Protein AF-A0A917TU27-F1 (afdb_monomer)

Radius of gyration: 15.76 Å; Cα contacts (8 Å, |Δi|>4): 156; chains: 1; bounding box: 41×37×35 Å

pLDDT: mean 84.48, std 9.59, range [42.66, 93.94]

Organism: NCBI:txid470815

Foldseek 3Di:
DQDAFKKKWKFAADDPPDDDDPRRQDTAEIEGCDPSNVVVDDPHHYDHPPPDDVVVRPQTWMWIFDDPQARETDIDGDPDDDPPDPDPDDDDPDDDDDDDDPPQNYPVSD

Mean predicted aligned error: 6.36 Å

Secondary structure (DSSP, 8-state):
------EEEEEPP--TTSPP-TTTTSEEEEEESSGGGGGS--SSPEEE-TT--GGGG-S-EEEEEE-TTTTEEEEEE-----TT-S-SS-------SPPPPTTS-SGGG-

Solvent-accessible surface area (backbone atoms only — not comparable to full-atom values): 7146 Å² total; per-residue (Å²): 133,83,82,67,59,53,35,39,38,31,22,40,65,50,64,74,88,53,84,89,45,80,76,52,65,38,68,61,36,30,32,28,78,45,80,72,53,72,75,73,69,67,101,45,53,76,43,68,41,80,94,63,60,70,72,84,46,53,46,29,49,35,41,39,39,46,60,76,87,32,64,42,71,45,82,46,72,58,86,79,86,77,81,86,65,89,61,98,62,91,77,89,89,76,87,81,88,76,83,80,74,81,94,49,59,25,78,91,51,109

InterPro domains:
  IPR012912 Plasmid pRiA4b, Orf3-like domain [PF07929] (35-110)
  IPR012912 Plasmid pRiA4b, Orf3-like domain [PTHR41878] (60-110)
  IPR024047 MM3350-like superfamily [G3DSA:3.10.290.30] (11-110)
  IPR024047 MM3350-like superfamily [SSF159941] (38-110)

Sequence (110 aa):
MECQAPSVILTKPFDPKEKRTSENLKPIVQLVCHEEAFSYGSDIPLEMETGKVISDYLPSEITYTYDFGDDWRHHIVVEDFIDDYYYNHPTCIAGEGNVPPEDVGGEPGY

Structure (mmCIF, N/CA/C/O backbone):
data_AF-A0A917TU27-F1
#
_entry.id   AF-A0A917TU27-F1
#
loop_
_atom_site.group_PDB
_atom_site.id
_atom_site.type_symbol
_atom_site.label_atom_id
_atom_site.label_alt_id
_atom_site.label_comp_id
_atom_site.label_asym_id
_atom_site.label_entity_id
_atom_site.label_seq_id
_atom_site.pdbx_PDB_ins_code
_atom_site.Cartn_x
_atom_site.Cartn_y
_atom_site.Cartn_z
_atom_site.occupancy
_atom_site.B_iso_or_equiv
_atom_site.auth_seq_id
_atom_site.auth_comp_id
_atom_site.auth_asym_id
_atom_site.auth_atom_id
_atom_site.pdbx_PDB_model_num
ATOM 1 N N . MET A 1 1 ? 22.539 6.724 -8.643 1.00 42.66 1 MET A N 1
ATOM 2 C CA . MET A 1 1 ? 21.234 6.065 -8.811 1.00 42.66 1 MET A CA 1
ATOM 3 C C . MET A 1 1 ? 20.619 6.125 -7.435 1.00 42.66 1 MET A C 1
ATOM 5 O O . MET A 1 1 ? 21.156 5.518 -6.519 1.00 42.66 1 MET A O 1
ATOM 9 N N . GLU A 1 2 ? 19.715 7.077 -7.245 1.00 46.19 2 GLU A N 1
ATOM 10 C CA . GLU A 1 2 ? 19.151 7.406 -5.938 1.00 46.19 2 GLU A CA 1
ATOM 11 C C . GLU A 1 2 ? 18.114 6.327 -5.611 1.00 46.19 2 GLU A C 1
ATOM 13 O O . GLU A 1 2 ? 17.072 6.267 -6.252 1.00 46.19 2 GLU A O 1
ATOM 18 N N . CYS A 1 3 ? 18.451 5.401 -4.708 1.00 43.12 3 CYS A N 1
ATOM 19 C CA . CYS A 1 3 ? 17.557 4.312 -4.320 1.00 43.12 3 CYS A CA 1
ATOM 20 C C . CYS A 1 3 ? 16.404 4.858 -3.476 1.00 43.12 3 CYS A C 1
ATOM 22 O O . CYS A 1 3 ? 16.512 4.946 -2.256 1.00 43.12 3 CYS A O 1
ATOM 24 N N . GLN A 1 4 ? 15.280 5.182 -4.108 1.00 58.41 4 GLN A N 1
ATOM 25 C CA . GLN A 1 4 ? 14.012 5.168 -3.385 1.00 58.41 4 GLN A CA 1
ATOM 26 C C . GLN A 1 4 ? 13.722 3.738 -2.908 1.00 58.41 4 GLN A C 1
ATOM 28 O O . GLN A 1 4 ? 14.173 2.767 -3.509 1.00 58.41 4 GLN A O 1
ATOM 33 N N . ALA A 1 5 ? 13.050 3.616 -1.768 1.00 66.25 5 ALA A N 1
ATOM 34 C CA . ALA A 1 5 ? 12.716 2.341 -1.140 1.00 66.25 5 ALA A CA 1
ATOM 35 C C . ALA A 1 5 ? 11.226 2.017 -1.363 1.00 66.25 5 ALA A C 1
ATOM 37 O O . ALA A 1 5 ? 10.452 2.950 -1.613 1.00 66.25 5 ALA A O 1
ATOM 38 N N . PRO A 1 6 ? 10.798 0.740 -1.250 1.00 79.00 6 PRO A N 1
ATOM 39 C CA . PRO A 1 6 ? 9.390 0.367 -1.371 1.00 79.00 6 PRO A CA 1
ATOM 40 C C . PRO A 1 6 ? 8.484 1.231 -0.526 1.00 79.00 6 PRO A C 1
ATOM 42 O O . PRO A 1 6 ? 8.816 1.589 0.608 1.00 79.00 6 PRO A O 1
ATOM 45 N N . SER A 1 7 ? 7.344 1.584 -1.117 1.00 84.94 7 SER A N 1
ATOM 46 C CA . SER A 1 7 ? 6.370 2.413 -0.435 1.00 84.94 7 SER A CA 1
ATOM 47 C C . SER A 1 7 ? 4.940 1.992 -0.714 1.00 84.94 7 SER A C 1
ATOM 49 O O . SER A 1 7 ? 4.603 1.462 -1.776 1.00 84.94 7 SER A O 1
ATOM 51 N N . VAL A 1 8 ? 4.107 2.233 0.289 1.00 87.94 8 VAL A N 1
ATOM 52 C CA . VAL A 1 8 ? 2.675 1.969 0.269 1.00 87.94 8 VAL A CA 1
ATOM 53 C C . VAL A 1 8 ? 1.971 3.300 0.469 1.00 87.94 8 VAL A C 1
ATOM 55 O O . VAL A 1 8 ? 2.094 3.921 1.522 1.00 87.94 8 VAL A O 1
ATOM 58 N N . ILE A 1 9 ? 1.230 3.751 -0.533 1.00 87.75 9 ILE A N 1
ATOM 59 C CA . ILE A 1 9 ? 0.419 4.963 -0.455 1.00 87.75 9 ILE A CA 1
ATOM 60 C C . ILE A 1 9 ? -1.014 4.561 -0.133 1.00 87.75 9 ILE A C 1
ATOM 62 O O . ILE A 1 9 ? -1.617 3.763 -0.848 1.00 87.75 9 ILE A O 1
ATOM 66 N N . LEU A 1 10 ? -1.554 5.131 0.941 1.00 89.06 10 LEU A N 1
ATOM 67 C CA . LEU A 1 10 ? -2.878 4.812 1.468 1.00 89.06 10 LEU A CA 1
ATOM 68 C C . LEU A 1 10 ? -3.806 6.017 1.322 1.00 89.06 10 LEU A C 1
ATOM 70 O O . LEU A 1 10 ? -3.408 7.154 1.603 1.00 89.06 10 LEU A O 1
ATOM 74 N N . THR A 1 11 ? -5.048 5.780 0.904 1.00 88.06 11 THR A N 1
ATOM 75 C CA . THR A 1 11 ? -6.101 6.806 0.856 1.00 88.06 11 THR A CA 1
ATOM 76 C C . THR A 1 11 ? -6.910 6.849 2.150 1.00 88.06 11 THR A C 1
ATOM 78 O O . THR A 1 11 ? -6.741 6.022 3.048 1.00 88.06 11 THR A O 1
ATOM 81 N N . LYS A 1 12 ? -7.809 7.836 2.269 1.00 84.56 12 LYS A N 1
ATOM 82 C CA . LYS A 1 12 ? -8.775 7.858 3.375 1.00 84.56 12 LYS A CA 1
ATOM 83 C C . LYS A 1 12 ? -9.597 6.572 3.389 1.00 84.56 12 LYS A C 1
ATOM 85 O O . LYS A 1 12 ? -9.962 6.099 2.307 1.00 84.56 12 LYS A O 1
ATOM 90 N N . PRO A 1 13 ? -9.970 6.084 4.585 1.00 82.62 13 PRO A N 1
ATOM 91 C CA . PRO A 1 13 ? -10.936 5.019 4.654 1.00 82.62 13 PRO A CA 1
ATOM 92 C C . PRO A 1 13 ? -12.257 5.410 3.979 1.00 82.62 13 PRO A C 1
ATOM 94 O O . PRO A 1 13 ? -12.744 6.527 4.185 1.00 82.62 13 PRO A O 1
ATOM 97 N N . PHE A 1 14 ? -12.824 4.520 3.170 1.00 80.69 14 PHE A N 1
ATOM 98 C CA . PHE A 1 14 ? -14.083 4.732 2.455 1.00 80.69 14 PHE A CA 1
ATOM 99 C C . PHE A 1 14 ? -14.860 3.420 2.325 1.00 80.69 14 PHE A C 1
ATOM 101 O O . PHE A 1 14 ? -14.260 2.355 2.228 1.00 80.69 14 PHE A O 1
ATOM 108 N N . ASP A 1 15 ? -16.192 3.482 2.304 1.00 80.75 15 ASP A N 1
ATOM 109 C CA . ASP A 1 15 ? -17.004 2.291 2.036 1.00 80.75 15 ASP A CA 1
ATOM 110 C C . ASP A 1 15 ? -16.801 1.859 0.567 1.00 80.75 15 ASP A C 1
ATOM 112 O O . ASP A 1 15 ? -17.110 2.649 -0.330 1.00 80.75 15 ASP A O 1
ATOM 116 N N . PRO A 1 16 ? -16.336 0.624 0.280 1.00 72.31 16 PRO A N 1
ATOM 117 C CA . PRO A 1 16 ? -16.172 0.128 -1.090 1.00 72.31 16 PRO A CA 1
ATOM 118 C C . PRO A 1 16 ? -17.446 0.206 -1.949 1.00 72.31 16 PRO A C 1
ATOM 120 O O . PRO A 1 16 ? -17.371 0.202 -3.178 1.00 72.31 16 PRO A O 1
ATOM 123 N N . LYS A 1 17 ? -18.625 0.285 -1.318 1.00 75.56 17 LYS A N 1
ATOM 124 C CA . LYS A 1 17 ? -19.933 0.422 -1.978 1.00 75.56 17 LYS A CA 1
ATOM 125 C C . LYS A 1 17 ? -20.288 1.874 -2.310 1.00 75.56 17 LYS A C 1
ATOM 127 O O . LYS A 1 17 ? -21.207 2.107 -3.101 1.00 75.56 17 LYS A O 1
ATOM 132 N N . GLU A 1 18 ? -19.601 2.853 -1.726 1.00 80.50 18 GLU A N 1
ATOM 133 C CA . GLU A 1 18 ? -19.772 4.267 -2.053 1.00 80.50 18 GLU A CA 1
ATOM 134 C C . GLU A 1 18 ? -19.082 4.638 -3.371 1.00 80.50 18 GLU A C 1
ATOM 136 O O . GLU A 1 18 ? -18.168 3.977 -3.864 1.00 80.50 18 GLU A O 1
ATOM 141 N N . LYS A 1 19 ? -19.528 5.742 -3.984 1.00 78.75 19 LYS A N 1
ATOM 142 C CA . LYS A 1 19 ? -18.899 6.230 -5.213 1.00 78.75 19 LYS A CA 1
ATOM 143 C C . LYS A 1 19 ? -17.504 6.776 -4.912 1.00 78.75 19 LYS A C 1
ATOM 145 O O . LYS A 1 19 ? -17.328 7.636 -4.052 1.00 78.75 19 LYS A O 1
ATOM 150 N N . ARG A 1 20 ? -16.530 6.348 -5.713 1.00 82.50 20 ARG A N 1
ATOM 151 C CA . ARG A 1 20 ? -15.200 6.963 -5.783 1.00 82.50 20 ARG A CA 1
ATOM 152 C C . ARG A 1 20 ? -15.322 8.442 -6.158 1.00 82.50 20 ARG A C 1
ATOM 154 O O . ARG A 1 20 ? -16.049 8.804 -7.084 1.00 82.50 20 ARG A O 1
ATOM 161 N N . THR A 1 21 ? -14.609 9.289 -5.432 1.00 84.06 21 THR A N 1
ATOM 162 C CA . THR A 1 21 ? -14.546 10.740 -5.619 1.00 84.06 21 THR A CA 1
ATOM 163 C C . THR A 1 21 ? -13.093 11.200 -5.540 1.00 84.06 21 THR A C 1
ATOM 165 O O . THR A 1 21 ? -12.229 10.510 -5.010 1.00 84.06 21 THR A O 1
ATOM 168 N N . SER A 1 22 ? -12.794 12.403 -6.022 1.00 81.06 22 SER A N 1
ATOM 169 C CA . SER A 1 22 ? -11.450 12.974 -5.862 1.00 81.06 22 SER A CA 1
ATOM 170 C C . SER A 1 22 ? -11.058 13.192 -4.394 1.00 81.06 22 SER A C 1
ATOM 172 O O . SER A 1 22 ? -9.877 13.292 -4.080 1.00 81.06 22 SER A O 1
ATOM 174 N N . GLU A 1 23 ? -12.035 13.300 -3.490 1.00 83.12 23 GLU A N 1
ATOM 175 C CA . GLU A 1 23 ? -11.792 13.561 -2.070 1.00 83.12 23 GLU A CA 1
ATOM 176 C C . GLU A 1 23 ? -11.474 12.294 -1.273 1.00 83.12 23 GLU A C 1
ATOM 178 O O . GLU A 1 23 ? -10.600 12.342 -0.404 1.00 83.12 23 GLU A O 1
ATOM 183 N N . ASN A 1 24 ? -12.152 11.173 -1.556 1.00 81.12 24 ASN A N 1
ATOM 184 C CA . ASN A 1 24 ? -11.885 9.896 -0.881 1.00 81.12 24 ASN A CA 1
ATOM 185 C C . ASN A 1 24 ? -10.649 9.173 -1.440 1.00 81.12 24 ASN A C 1
ATOM 187 O O . ASN A 1 24 ? -9.984 8.465 -0.691 1.00 81.12 24 ASN A O 1
ATOM 191 N N . LEU A 1 25 ? -10.268 9.451 -2.692 1.00 82.81 25 LEU A N 1
ATOM 192 C CA . LEU A 1 25 ? -9.038 8.944 -3.308 1.00 82.81 25 LEU A CA 1
ATOM 193 C C . LEU A 1 25 ? -7.786 9.765 -2.975 1.00 82.81 25 LEU A C 1
ATOM 195 O O . LEU A 1 25 ? -6.691 9.427 -3.421 1.00 82.81 25 LEU A O 1
ATOM 199 N N . LYS A 1 26 ? -7.908 10.858 -2.211 1.00 88.12 26 LYS A N 1
ATOM 200 C CA . LYS A 1 26 ? -6.738 11.656 -1.843 1.00 88.12 26 LYS A CA 1
ATOM 201 C C . LYS A 1 26 ? -5.826 10.841 -0.907 1.00 88.12 26 LYS A C 1
ATOM 203 O O . LYS A 1 26 ? -6.305 10.413 0.150 1.00 88.12 26 LYS A O 1
ATOM 208 N N . PRO A 1 27 ? -4.530 10.683 -1.234 1.00 91.50 27 PRO A N 1
ATOM 209 C CA . PRO A 1 27 ? -3.572 10.040 -0.345 1.00 91.50 27 PRO A CA 1
ATOM 210 C C . PRO A 1 27 ? -3.486 10.735 1.014 1.00 91.50 27 PRO A C 1
ATOM 212 O O . PRO A 1 27 ? -3.503 11.969 1.089 1.00 91.50 27 PRO A O 1
ATOM 215 N N . ILE A 1 28 ? -3.385 9.944 2.080 1.00 93.50 28 ILE A N 1
ATOM 216 C CA . ILE A 1 28 ? -3.257 10.436 3.459 1.00 93.50 28 ILE A CA 1
ATOM 217 C C . ILE A 1 28 ? -1.908 10.120 4.087 1.00 93.50 28 ILE A C 1
ATOM 219 O O . ILE A 1 28 ? -1.460 10.885 4.937 1.00 93.50 28 ILE A O 1
ATOM 223 N N . VAL A 1 29 ? -1.271 9.024 3.680 1.00 93.81 29 VAL A N 1
ATOM 224 C CA . VAL A 1 29 ? 0.034 8.616 4.192 1.00 93.81 29 VAL A CA 1
ATOM 225 C C . VAL A 1 29 ? 0.767 7.778 3.152 1.00 93.81 29 VAL A C 1
ATOM 227 O O . VAL A 1 29 ? 0.148 7.039 2.382 1.00 93.81 29 VAL A O 1
ATOM 230 N N . GLN A 1 30 ? 2.086 7.906 3.146 1.00 93.88 30 GLN A N 1
ATOM 231 C CA . GLN A 1 30 ? 3.011 7.051 2.426 1.00 93.88 30 GLN A CA 1
ATOM 232 C C . GLN A 1 30 ? 3.855 6.298 3.456 1.00 93.88 30 GLN A C 1
ATOM 234 O O . GLN A 1 30 ? 4.684 6.889 4.149 1.00 93.88 30 GLN A O 1
ATOM 239 N N . LEU A 1 31 ? 3.617 4.996 3.585 1.00 93.44 31 LEU A N 1
ATOM 240 C CA . LEU A 1 31 ? 4.444 4.130 4.412 1.00 93.44 31 LEU A CA 1
ATOM 241 C C . LEU A 1 31 ? 5.726 3.789 3.658 1.00 93.44 31 LEU A C 1
ATOM 243 O O . LEU A 1 31 ? 5.669 3.449 2.476 1.00 93.44 31 LEU A O 1
ATOM 247 N N . VAL A 1 32 ? 6.863 3.888 4.340 1.00 92.38 32 VAL A N 1
ATOM 248 C CA . VAL A 1 32 ? 8.195 3.639 3.776 1.00 92.38 32 VAL A CA 1
ATOM 249 C C . VAL A 1 32 ? 8.984 2.658 4.632 1.00 92.38 32 VAL A C 1
ATOM 251 O O . VAL A 1 32 ? 8.878 2.655 5.860 1.00 92.38 32 VAL A O 1
ATOM 254 N N . CYS A 1 33 ? 9.810 1.838 3.988 1.00 90.56 33 CYS A N 1
ATOM 255 C CA . CYS A 1 33 ? 10.606 0.819 4.674 1.00 90.56 33 CYS A CA 1
ATOM 256 C C . CYS A 1 33 ? 12.021 1.276 5.070 1.00 90.56 33 CYS A C 1
ATOM 258 O O . CYS A 1 33 ? 12.721 0.557 5.783 1.00 90.56 33 CYS A O 1
ATOM 260 N N . HIS A 1 34 ? 12.453 2.470 4.645 1.00 90.25 34 HIS A N 1
ATOM 261 C CA . HIS A 1 34 ? 13.803 2.974 4.904 1.00 90.25 34 HIS A CA 1
ATOM 262 C C . HIS A 1 34 ? 13.817 4.470 5.234 1.00 90.25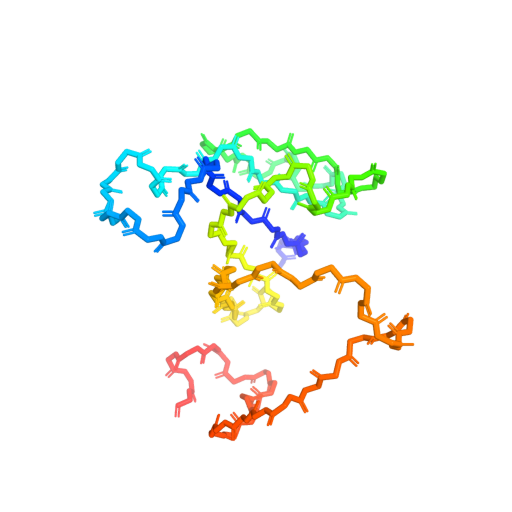 34 HIS A C 1
ATOM 264 O O . HIS A 1 34 ? 13.114 5.258 4.606 1.00 90.25 34 HIS A O 1
ATOM 270 N N . GLU A 1 35 ? 14.666 4.880 6.179 1.00 89.25 35 GLU A N 1
ATOM 271 C CA . GLU A 1 35 ? 14.753 6.278 6.630 1.00 89.25 35 GLU A CA 1
ATOM 272 C C . GLU A 1 35 ? 15.279 7.232 5.546 1.00 89.25 35 GLU A C 1
ATOM 274 O O . GLU A 1 35 ? 14.939 8.414 5.526 1.00 89.25 35 GLU A O 1
ATOM 279 N N . GLU A 1 36 ? 16.065 6.733 4.589 1.00 87.81 36 GLU A N 1
ATOM 280 C CA . GLU A 1 36 ? 16.505 7.545 3.444 1.00 87.81 36 GLU A CA 1
ATOM 281 C C . GLU A 1 36 ? 15.318 8.081 2.633 1.00 87.81 36 GLU A C 1
ATOM 283 O O . GLU A 1 36 ? 15.427 9.149 2.028 1.00 87.81 36 GLU A O 1
ATOM 288 N N . ALA A 1 37 ? 14.159 7.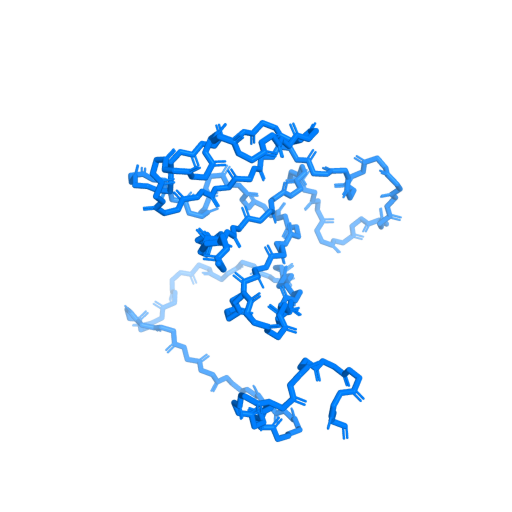412 2.692 1.00 86.00 37 ALA A N 1
ATOM 289 C CA . ALA A 1 37 ? 12.958 7.847 1.996 1.00 86.00 37 ALA A CA 1
ATOM 290 C C . ALA A 1 37 ? 12.489 9.253 2.420 1.00 86.00 37 ALA A C 1
ATOM 292 O O . ALA A 1 37 ? 11.960 10.001 1.598 1.00 86.00 37 ALA A O 1
ATOM 293 N N . PHE A 1 38 ? 12.749 9.662 3.669 1.00 88.19 38 PHE A N 1
ATOM 294 C CA . PHE A 1 38 ? 12.401 10.998 4.167 1.00 88.19 38 PHE A CA 1
ATOM 295 C C . PHE A 1 38 ? 13.193 12.125 3.490 1.00 88.19 38 PHE A C 1
ATOM 297 O O . PHE A 1 38 ? 12.784 13.283 3.562 1.00 88.19 38 PHE A O 1
ATOM 304 N N . SER A 1 39 ? 14.313 11.811 2.830 1.00 87.69 39 SER A N 1
ATOM 305 C CA . SER A 1 39 ? 15.158 12.813 2.173 1.00 87.69 39 SER A CA 1
ATOM 306 C C . SER A 1 39 ? 14.644 13.258 0.801 1.00 87.69 39 SER A C 1
ATOM 308 O O . SER A 1 39 ? 14.972 14.360 0.366 1.00 87.69 39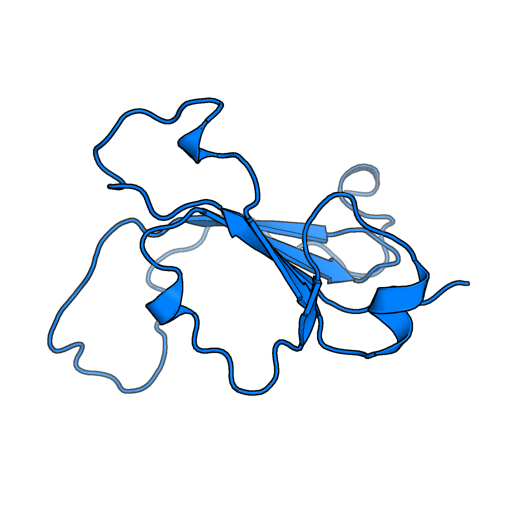 SER A O 1
ATOM 310 N N . TYR A 1 40 ? 13.808 12.447 0.141 1.00 80.75 40 TYR A N 1
ATOM 311 C CA . TYR A 1 40 ? 13.346 12.714 -1.228 1.00 80.75 40 TYR A CA 1
ATOM 312 C C . TYR A 1 40 ? 12.237 13.763 -1.313 1.00 80.75 40 TYR A C 1
ATOM 314 O O . TYR A 1 40 ? 11.999 14.315 -2.384 1.00 80.75 40 TYR A O 1
ATOM 322 N N . GLY A 1 41 ? 11.588 14.066 -0.186 1.00 76.31 41 GLY A N 1
ATOM 323 C CA . GLY A 1 41 ? 10.422 14.940 -0.148 1.00 76.31 41 GLY A CA 1
ATOM 324 C C . GLY A 1 41 ? 9.185 14.276 -0.764 1.00 76.31 41 GLY A C 1
ATOM 325 O O . GLY A 1 41 ? 9.242 13.619 -1.798 1.00 76.31 41 GLY A O 1
ATOM 326 N N . SER A 1 42 ? 8.042 14.443 -0.109 1.00 83.62 42 SER A N 1
ATOM 327 C CA . SER A 1 42 ? 6.740 14.020 -0.625 1.00 83.62 42 SER A CA 1
ATOM 328 C C . SER A 1 42 ? 5.702 15.043 -0.195 1.00 83.62 42 SER A C 1
ATOM 330 O O . SER A 1 42 ? 5.779 15.593 0.907 1.00 83.62 42 SER A O 1
ATOM 332 N N . ASP A 1 43 ? 4.715 15.280 -1.054 1.00 89.75 43 ASP A N 1
ATOM 333 C CA . ASP A 1 43 ? 3.526 16.063 -0.704 1.00 89.75 43 ASP A CA 1
ATOM 334 C C . ASP A 1 43 ? 2.574 15.275 0.217 1.00 89.75 43 ASP A C 1
ATOM 336 O O . ASP A 1 43 ? 1.602 15.820 0.749 1.00 89.75 43 ASP A O 1
ATOM 340 N N . ILE A 1 44 ? 2.848 13.981 0.401 1.00 91.50 44 ILE A N 1
ATOM 341 C CA . ILE A 1 44 ? 2.109 13.060 1.257 1.00 91.50 44 ILE A CA 1
ATOM 342 C C . ILE A 1 44 ? 2.909 12.872 2.553 1.00 91.50 44 ILE A C 1
ATOM 344 O O . ILE A 1 44 ? 4.123 12.680 2.488 1.00 91.50 44 ILE A O 1
ATOM 348 N N . PRO A 1 45 ? 2.271 12.892 3.737 1.00 93.69 45 PRO A N 1
ATOM 349 C CA . PRO A 1 45 ? 2.947 12.553 4.984 1.00 93.69 45 PRO A CA 1
ATOM 350 C C . PRO A 1 45 ? 3.641 11.187 4.898 1.00 93.69 45 PRO A C 1
ATOM 352 O O . PRO A 1 45 ? 2.997 10.196 4.554 1.00 93.69 45 PRO A O 1
ATOM 355 N N . LEU A 1 46 ? 4.936 11.136 5.218 1.00 93.12 46 LEU A N 1
ATOM 356 C CA . LEU A 1 46 ? 5.689 9.884 5.276 1.00 93.12 46 LEU A CA 1
ATOM 357 C C . LEU A 1 46 ? 5.684 9.312 6.692 1.00 93.12 46 LEU A C 1
ATOM 359 O O . LEU A 1 46 ? 5.889 10.042 7.664 1.00 93.12 46 LEU A O 1
ATOM 363 N N . GLU A 1 47 ? 5.548 7.995 6.797 1.00 93.94 47 GLU A N 1
ATOM 364 C CA . GLU A 1 47 ? 5.702 7.261 8.051 1.00 93.94 47 GLU A CA 1
ATOM 365 C C . GLU A 1 47 ? 6.477 5.961 7.827 1.00 93.94 47 GLU A C 1
ATOM 367 O O . GLU A 1 47 ? 6.383 5.346 6.768 1.00 93.94 47 GLU A O 1
ATOM 372 N N . MET A 1 48 ? 7.228 5.508 8.833 1.00 93.81 48 MET A N 1
ATOM 373 C CA . MET A 1 48 ? 7.851 4.185 8.769 1.00 93.81 48 MET A CA 1
ATOM 374 C C . MET A 1 48 ? 6.773 3.098 8.755 1.00 93.81 48 MET A C 1
ATOM 376 O O . MET A 1 48 ? 5.846 3.137 9.566 1.00 93.81 48 MET A O 1
ATOM 380 N N . GLU A 1 49 ? 6.924 2.103 7.880 1.00 92.19 49 GLU A N 1
ATOM 381 C CA . GLU A 1 49 ? 6.021 0.946 7.820 1.00 92.19 49 GLU A CA 1
ATOM 382 C C . GLU A 1 49 ? 6.134 0.055 9.066 1.00 92.19 49 GLU A C 1
ATOM 384 O O . GLU A 1 49 ? 5.190 -0.643 9.441 1.00 92.19 49 GLU A O 1
ATOM 389 N N . THR A 1 50 ? 7.290 0.086 9.737 1.00 92.56 50 THR A N 1
ATOM 390 C CA . THR A 1 50 ? 7.573 -0.753 10.900 1.00 92.56 50 THR A CA 1
ATOM 391 C C . THR A 1 50 ? 6.548 -0.520 12.006 1.00 92.56 50 THR A C 1
ATOM 393 O O . THR A 1 50 ? 6.425 0.577 12.550 1.00 92.56 50 THR A O 1
ATOM 396 N N . GLY A 1 51 ? 5.843 -1.588 12.385 1.00 91.06 51 GLY A N 1
ATOM 397 C CA . GLY A 1 51 ? 4.836 -1.555 13.447 1.00 91.06 51 GLY A CA 1
ATOM 398 C C . GLY A 1 51 ? 3.468 -1.026 13.011 1.00 91.06 51 GLY A C 1
ATOM 399 O O . GLY A 1 51 ? 2.588 -0.898 13.859 1.00 91.06 51 GLY A O 1
ATOM 400 N N . LYS A 1 52 ? 3.269 -0.739 11.721 1.00 92.00 52 LYS A N 1
ATOM 401 C CA . LYS A 1 52 ? 1.956 -0.415 11.159 1.00 92.00 52 LYS A CA 1
ATOM 402 C C . LYS A 1 52 ? 1.212 -1.685 10.779 1.00 92.00 52 LYS A C 1
ATOM 404 O O . LYS A 1 52 ? 1.802 -2.632 10.262 1.00 92.00 52 LYS A O 1
ATOM 409 N N . VAL A 1 53 ? -0.095 -1.691 11.015 1.00 90.44 53 VAL A N 1
ATOM 410 C CA . VAL A 1 53 ? -0.979 -2.771 10.582 1.00 90.44 53 VAL A CA 1
ATOM 411 C C . VAL A 1 53 ? -1.895 -2.218 9.501 1.00 90.44 53 VAL A C 1
ATOM 413 O O . VAL A 1 53 ? -2.542 -1.194 9.695 1.00 90.44 53 VAL A O 1
ATOM 416 N N . ILE A 1 54 ? -1.962 -2.893 8.349 1.00 87.31 54 ILE A N 1
ATOM 417 C CA . ILE A 1 54 ? -2.776 -2.438 7.209 1.00 87.31 54 ILE A CA 1
ATOM 418 C C . ILE A 1 54 ? -4.247 -2.268 7.611 1.00 87.31 54 ILE A C 1
ATOM 420 O O . ILE A 1 54 ? -4.887 -1.327 7.153 1.00 87.31 54 ILE A O 1
ATOM 424 N N . SER A 1 55 ? -4.763 -3.110 8.517 1.00 88.00 55 SER A N 1
ATOM 425 C CA . SER A 1 55 ? -6.142 -3.035 9.021 1.00 88.00 55 SER A CA 1
ATOM 426 C C . SER A 1 55 ? -6.524 -1.671 9.592 1.00 88.00 55 SER A C 1
ATOM 428 O O . SER A 1 55 ? -7.690 -1.304 9.509 1.00 88.00 55 SER A O 1
ATOM 430 N N . ASP A 1 56 ? -5.566 -0.908 10.123 1.00 89.25 56 ASP A N 1
ATOM 431 C CA . ASP A 1 56 ? -5.815 0.421 10.699 1.00 89.25 56 ASP A CA 1
ATOM 432 C C . ASP A 1 56 ? -6.199 1.459 9.633 1.00 89.25 56 ASP A C 1
ATOM 434 O O . ASP A 1 56 ? -6.736 2.522 9.944 1.00 89.25 56 ASP A O 1
ATOM 438 N N . TYR A 1 57 ? -5.928 1.142 8.369 1.00 88.00 57 TYR A N 1
ATOM 439 C CA . TYR A 1 57 ? -6.181 1.993 7.217 1.00 88.00 57 TYR A CA 1
ATOM 440 C C . TYR A 1 57 ? -7.315 1.462 6.341 1.00 88.00 57 TYR A C 1
ATOM 442 O O . TYR A 1 57 ? -7.669 2.114 5.363 1.00 88.00 57 TYR A O 1
ATOM 450 N N . LEU A 1 58 ? -7.885 0.295 6.651 1.00 88.88 58 LEU A N 1
ATOM 451 C CA . LEU A 1 58 ? -8.964 -0.295 5.863 1.0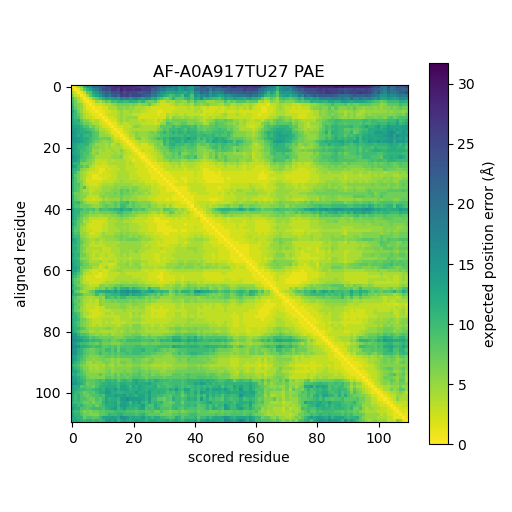0 88.88 58 LEU A CA 1
ATOM 452 C C . LEU A 1 58 ? -10.348 0.161 6.358 1.00 88.88 58 LEU A C 1
ATOM 454 O O . LEU A 1 58 ? -10.516 0.444 7.545 1.00 88.88 58 LEU A O 1
ATOM 458 N N . PRO A 1 59 ? -11.369 0.174 5.482 1.00 89.12 59 PRO A N 1
ATOM 459 C CA . PRO A 1 59 ? -11.289 -0.023 4.025 1.00 89.12 59 PRO A CA 1
ATOM 460 C C . PRO A 1 59 ? -10.662 1.175 3.305 1.00 89.12 59 PRO A C 1
ATOM 462 O O . PRO A 1 59 ? -11.139 2.279 3.494 1.00 89.12 59 PRO A O 1
ATOM 465 N N . SER A 1 60 ? -9.649 0.985 2.454 1.00 87.19 60 SER A N 1
ATOM 466 C CA . SER A 1 60 ? -9.038 2.051 1.634 1.00 87.19 60 SER A CA 1
ATOM 467 C C . SER A 1 60 ? -8.525 1.513 0.296 1.00 87.19 60 SER A C 1
ATOM 469 O O . SER A 1 60 ? -8.511 0.300 0.073 1.00 87.19 60 SER A O 1
ATOM 471 N N . GLU A 1 61 ? -8.132 2.419 -0.607 1.00 89.69 61 GLU A N 1
ATOM 472 C CA . GLU A 1 61 ? -7.346 2.061 -1.784 1.00 89.69 61 GLU A CA 1
ATOM 473 C C . GLU A 1 61 ? -5.870 2.223 -1.444 1.00 89.69 61 GLU A C 1
ATOM 475 O O . GLU A 1 61 ? -5.451 3.162 -0.756 1.00 89.69 61 GLU A O 1
ATOM 480 N N . ILE A 1 62 ? -5.089 1.278 -1.942 1.00 92.25 62 ILE A N 1
ATOM 481 C CA . ILE A 1 62 ? -3.679 1.158 -1.640 1.00 92.25 62 ILE A CA 1
ATOM 482 C C . ILE A 1 62 ? -2.931 1.134 -2.964 1.00 92.25 62 ILE A C 1
ATOM 484 O O . ILE A 1 62 ? -3.226 0.332 -3.845 1.00 92.25 62 ILE A O 1
ATOM 488 N N . THR A 1 63 ? -1.952 2.015 -3.110 1.00 93.12 63 THR A N 1
ATOM 489 C CA . THR A 1 63 ? -0.971 1.918 -4.191 1.00 93.12 63 THR A CA 1
ATOM 490 C C . THR A 1 63 ? 0.320 1.389 -3.600 1.00 93.12 63 THR A C 1
ATOM 492 O O . THR A 1 63 ? 0.913 2.035 -2.738 1.00 93.12 63 THR A O 1
ATOM 495 N N . TYR A 1 64 ? 0.739 0.209 -4.037 1.00 90.75 64 TYR A N 1
ATOM 496 C CA . TYR A 1 64 ? 2.013 -0.378 -3.655 1.00 90.75 64 TYR A CA 1
ATOM 497 C C . TYR A 1 64 ? 3.000 -0.235 -4.808 1.00 90.75 64 TYR A C 1
ATOM 499 O O . TYR A 1 64 ? 2.766 -0.775 -5.888 1.00 90.75 64 TYR A O 1
ATOM 507 N N . THR A 1 65 ? 4.090 0.490 -4.575 1.00 89.12 65 THR A N 1
ATOM 508 C CA . THR A 1 65 ? 5.157 0.662 -5.564 1.00 89.12 65 THR A CA 1
ATOM 509 C C . THR A 1 65 ? 6.337 -0.231 -5.204 1.00 89.12 65 THR A C 1
ATOM 511 O O . THR A 1 65 ? 6.870 -0.140 -4.091 1.00 89.12 65 THR A O 1
ATOM 514 N N . TYR A 1 66 ? 6.759 -1.064 -6.153 1.00 82.25 66 TYR A N 1
ATOM 515 C CA . TYR A 1 66 ? 7.941 -1.917 -6.046 1.00 82.25 66 TYR A CA 1
ATOM 516 C C . TYR A 1 66 ? 8.826 -1.768 -7.284 1.00 82.25 66 TYR A C 1
ATOM 518 O O . TYR A 1 66 ? 8.366 -1.279 -8.308 1.00 82.25 66 TYR A O 1
ATOM 526 N N . ASP A 1 67 ? 10.092 -2.174 -7.143 1.00 69.81 67 ASP A N 1
ATOM 527 C CA . ASP A 1 67 ? 11.137 -2.036 -8.165 1.00 69.81 67 ASP A CA 1
ATOM 528 C C . ASP A 1 67 ? 11.269 -0.595 -8.703 1.00 69.81 67 ASP A C 1
ATOM 530 O O . ASP A 1 67 ? 10.613 -0.167 -9.646 1.00 69.81 67 ASP A O 1
ATOM 534 N N . PHE A 1 68 ? 12.150 0.185 -8.074 1.00 65.88 68 PHE A N 1
ATOM 535 C CA . PHE A 1 68 ? 12.319 1.622 -8.354 1.00 65.88 68 PHE A CA 1
ATOM 536 C C . PHE A 1 68 ? 13.038 1.917 -9.666 1.00 65.88 68 PHE A C 1
ATOM 538 O O . PHE A 1 68 ? 13.112 3.084 -10.047 1.00 65.88 68 PHE A O 1
ATOM 545 N N . GLY A 1 69 ? 13.604 0.901 -10.325 1.00 72.75 69 GLY A N 1
ATOM 546 C CA . GLY A 1 69 ? 14.080 1.063 -11.695 1.00 72.75 69 GLY A CA 1
ATOM 547 C C . GLY A 1 69 ? 12.902 1.229 -12.649 1.00 72.75 69 GLY A C 1
ATOM 548 O O . GLY A 1 69 ? 12.901 2.134 -13.485 1.00 72.75 69 GLY A O 1
ATOM 549 N N . ASP A 1 70 ? 11.881 0.405 -12.435 1.00 81.25 70 ASP A N 1
ATOM 550 C CA . ASP A 1 70 ? 10.766 0.212 -13.353 1.00 81.25 70 ASP A CA 1
ATOM 551 C C . ASP A 1 70 ? 9.451 0.866 -12.873 1.00 81.25 70 ASP A C 1
ATOM 553 O O . ASP A 1 70 ? 8.508 0.995 -13.651 1.00 81.25 70 ASP A O 1
ATOM 557 N N . ASP A 1 71 ? 9.395 1.339 -11.621 1.00 85.00 71 ASP A N 1
ATOM 558 C CA . ASP A 1 71 ? 8.239 2.001 -10.994 1.00 85.00 71 ASP A CA 1
ATOM 559 C C . ASP A 1 71 ? 6.949 1.183 -11.149 1.00 85.00 71 ASP A C 1
ATOM 561 O O . ASP A 1 71 ? 5.890 1.687 -11.539 1.00 85.00 71 ASP A O 1
ATOM 565 N N . TRP A 1 72 ? 7.028 -0.114 -10.843 1.00 85.50 72 TRP A N 1
ATOM 566 C CA . TRP A 1 72 ? 5.860 -0.977 -10.902 1.00 85.50 72 TRP A CA 1
ATOM 567 C C . TRP A 1 72 ? 4.871 -0.605 -9.796 1.00 85.50 72 TRP A C 1
ATOM 569 O O . TRP A 1 72 ? 5.180 -0.651 -8.602 1.00 85.50 72 TRP A O 1
ATOM 579 N N . ARG A 1 73 ? 3.645 -0.252 -10.193 1.00 89.06 73 ARG A N 1
ATOM 580 C CA . ARG A 1 73 ? 2.576 0.184 -9.287 1.00 89.06 73 ARG A CA 1
ATOM 581 C C . ARG A 1 73 ? 1.436 -0.821 -9.275 1.00 89.06 73 ARG A C 1
ATOM 583 O O . ARG A 1 73 ? 0.706 -0.963 -10.252 1.00 89.06 73 ARG A O 1
ATOM 590 N N . HIS A 1 74 ? 1.237 -1.458 -8.129 1.00 89.06 74 HIS A N 1
ATOM 591 C CA . HIS A 1 74 ? 0.071 -2.288 -7.853 1.00 89.06 74 HIS A CA 1
ATOM 592 C C . HIS A 1 74 ? -1.037 -1.450 -7.229 1.00 89.06 74 HIS A C 1
ATOM 594 O O . HIS A 1 74 ? -0.850 -0.844 -6.173 1.00 89.06 74 HIS A O 1
ATOM 600 N N . HIS A 1 75 ? -2.208 -1.448 -7.861 1.00 91.25 75 HIS A N 1
ATOM 601 C CA . HIS A 1 75 ? -3.426 -0.890 -7.280 1.00 91.25 75 HIS A CA 1
ATOM 602 C C . HIS A 1 75 ? -4.181 -1.995 -6.544 1.00 91.25 75 HIS A C 1
ATOM 604 O O . HIS A 1 75 ? -4.591 -2.987 -7.142 1.00 91.25 75 HIS A O 1
ATOM 610 N N . ILE A 1 76 ? -4.324 -1.840 -5.233 1.00 90.81 76 ILE A N 1
ATOM 611 C CA . ILE A 1 76 ? -4.947 -2.815 -4.342 1.00 90.81 76 ILE A CA 1
ATOM 612 C C . ILE A 1 76 ? -6.207 -2.178 -3.757 1.00 90.81 76 ILE A C 1
ATOM 614 O O . ILE A 1 76 ? -6.170 -1.093 -3.171 1.00 90.81 76 ILE A O 1
ATOM 618 N N . VAL A 1 77 ? -7.328 -2.879 -3.903 1.00 88.88 77 VAL A N 1
ATOM 619 C CA . VAL A 1 77 ? -8.640 -2.463 -3.403 1.00 88.88 77 VAL A CA 1
ATOM 620 C C . VAL A 1 77 ? -9.203 -3.524 -2.469 1.00 88.88 77 VAL A C 1
ATOM 622 O O . VAL A 1 77 ? -9.089 -4.720 -2.729 1.00 88.88 77 VAL A O 1
ATOM 625 N N . VAL A 1 78 ? -9.825 -3.085 -1.378 1.00 89.06 78 VAL A N 1
ATOM 626 C CA . VAL A 1 78 ? -10.604 -3.980 -0.519 1.00 89.06 78 VAL A CA 1
ATOM 627 C C . VAL A 1 78 ? -11.999 -4.130 -1.107 1.00 89.06 78 VAL A C 1
ATOM 629 O O . VAL A 1 78 ? -12.739 -3.153 -1.201 1.00 89.06 78 VAL A O 1
ATOM 632 N N . GLU A 1 79 ? -12.357 -5.351 -1.495 1.00 87.31 79 GLU A N 1
ATOM 633 C CA . GLU A 1 79 ? -13.679 -5.652 -2.056 1.00 87.31 79 GLU A CA 1
ATOM 634 C C . GLU A 1 79 ? -14.695 -6.045 -0.979 1.00 87.31 79 GLU A C 1
ATOM 636 O O . GLU A 1 79 ? -15.854 -5.637 -1.046 1.00 87.31 79 GLU A O 1
ATOM 641 N N . ASP A 1 80 ? -14.263 -6.819 0.020 1.00 87.06 80 ASP A N 1
ATOM 642 C CA . ASP A 1 80 ? -15.117 -7.295 1.106 1.00 87.06 80 ASP A CA 1
ATOM 643 C C . ASP A 1 80 ? -14.303 -7.627 2.367 1.00 87.06 80 ASP A C 1
ATOM 645 O O . ASP A 1 80 ? -13.088 -7.842 2.300 1.00 87.06 80 ASP A O 1
ATOM 649 N N . PHE A 1 81 ? -14.983 -7.700 3.513 1.00 87.44 81 PHE A N 1
ATOM 650 C CA . PHE A 1 81 ? -14.419 -8.182 4.775 1.00 87.44 81 PHE A CA 1
ATOM 651 C C . PHE A 1 81 ? -15.069 -9.509 5.151 1.00 87.44 81 PHE A C 1
ATOM 653 O O . PHE A 1 81 ? -16.290 -9.612 5.247 1.00 87.44 81 PHE A O 1
ATOM 660 N N . ILE A 1 82 ? -14.239 -10.523 5.382 1.00 87.81 82 ILE A N 1
ATOM 661 C CA . ILE A 1 82 ? -14.687 -11.864 5.756 1.00 87.81 82 ILE A CA 1
ATOM 662 C C . ILE A 1 82 ? -14.226 -12.134 7.184 1.00 87.81 82 ILE A C 1
ATOM 664 O O . ILE A 1 82 ? -13.025 -12.228 7.445 1.00 87.81 82 ILE A O 1
ATOM 668 N N . ASP A 1 83 ? -15.186 -12.288 8.090 1.00 85.56 83 ASP A N 1
ATOM 669 C CA . ASP A 1 83 ? -14.928 -12.771 9.444 1.00 85.56 83 ASP A CA 1
ATOM 670 C C . ASP A 1 83 ? -14.648 -14.287 9.427 1.00 85.56 83 ASP A C 1
ATOM 672 O O . ASP A 1 83 ? -15.136 -15.017 8.562 1.00 85.56 83 ASP A O 1
ATOM 676 N N . ASP A 1 84 ? -13.861 -14.772 10.390 1.00 85.88 84 ASP A N 1
ATOM 677 C CA . ASP A 1 84 ? -13.597 -16.205 10.606 1.00 85.88 84 ASP A CA 1
ATOM 678 C C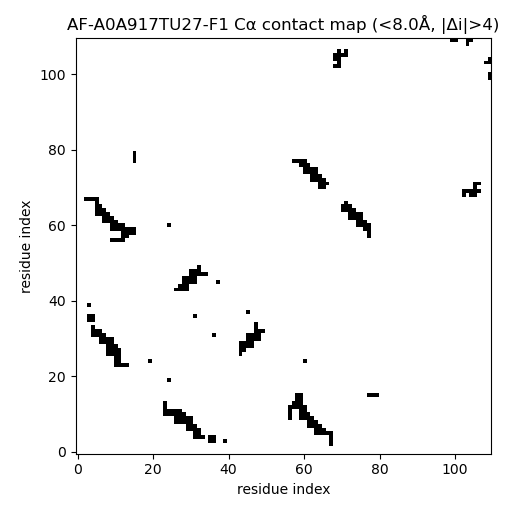 . ASP A 1 84 ? -12.988 -16.955 9.403 1.00 85.88 84 ASP A C 1
ATOM 680 O O . ASP A 1 84 ? -13.286 -18.128 9.147 1.00 85.88 84 ASP A O 1
ATOM 684 N N . TYR A 1 85 ? -12.090 -16.298 8.663 1.00 88.94 85 TYR A N 1
ATOM 685 C CA . TYR A 1 85 ? -11.347 -16.952 7.589 1.00 88.94 85 TYR A CA 1
ATOM 686 C C . TYR A 1 85 ? -10.554 -18.163 8.118 1.00 88.94 85 TYR A C 1
ATOM 688 O O . TYR A 1 85 ? -9.730 -18.050 9.024 1.00 88.94 85 TYR A O 1
ATOM 696 N N . TYR A 1 86 ? -10.825 -19.344 7.549 1.00 89.19 86 TYR A N 1
ATOM 697 C CA . TYR A 1 86 ? -10.373 -20.633 8.091 1.00 89.19 86 TYR A CA 1
ATOM 698 C C . TYR A 1 86 ? -8.846 -20.801 8.119 1.00 89.19 86 TYR A C 1
ATOM 700 O O . TYR A 1 8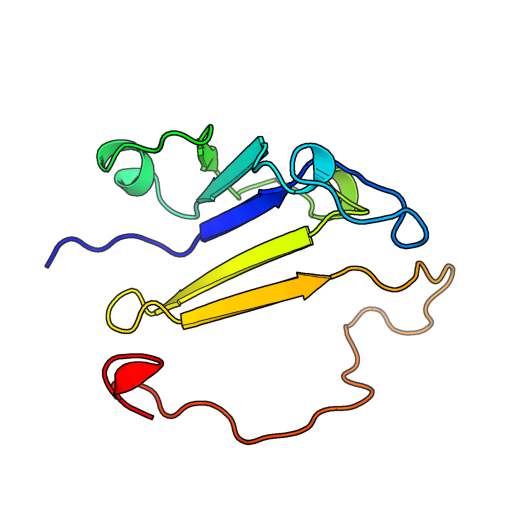6 ? -8.310 -21.505 8.977 1.00 89.19 86 TYR A O 1
ATOM 708 N N . TYR A 1 87 ? -8.142 -20.179 7.172 1.00 89.50 87 TYR A N 1
ATOM 709 C CA . TYR A 1 87 ? -6.690 -20.268 7.055 1.00 89.50 87 TYR A CA 1
ATOM 710 C C . TYR A 1 87 ? -6.010 -19.067 7.711 1.00 89.50 87 TYR A C 1
ATOM 712 O O . TYR A 1 87 ? -6.504 -17.948 7.672 1.00 89.50 87 TYR A O 1
ATOM 720 N N . ASN A 1 88 ? -4.814 -19.278 8.256 1.00 88.06 88 ASN A N 1
ATOM 721 C CA . ASN A 1 88 ? -3.978 -18.212 8.814 1.00 88.06 88 ASN A CA 1
ATOM 722 C C . ASN A 1 88 ? -3.005 -17.602 7.783 1.00 88.06 88 ASN A C 1
ATOM 724 O O . ASN A 1 88 ? -2.019 -16.977 8.166 1.00 88.06 88 ASN A O 1
ATOM 728 N N . HIS A 1 89 ? -3.243 -17.825 6.490 1.00 89.00 89 HIS A N 1
ATOM 729 C CA . HIS A 1 89 ? -2.409 -17.346 5.390 1.00 89.00 89 HIS A CA 1
ATOM 730 C C . HIS A 1 89 ? -3.288 -16.840 4.241 1.00 89.00 89 HIS A C 1
ATOM 732 O O . HIS A 1 89 ? -4.413 -17.316 4.090 1.00 89.00 89 HIS A O 1
ATOM 738 N N . PRO A 1 90 ? -2.798 -15.921 3.394 1.00 90.69 90 PRO A N 1
ATOM 739 C CA . PRO A 1 90 ? -3.542 -15.496 2.215 1.00 90.69 90 PRO A CA 1
ATOM 740 C C . PRO A 1 90 ? -3.722 -16.660 1.231 1.00 90.69 90 PRO A C 1
ATOM 742 O O . PRO A 1 90 ? -2.852 -17.526 1.106 1.00 90.69 90 PRO A O 1
ATOM 745 N N . THR A 1 91 ? -4.840 -16.660 0.505 1.00 92.56 91 THR A N 1
ATOM 746 C CA . THR A 1 91 ? -5.095 -17.592 -0.602 1.00 92.56 91 THR A CA 1
ATOM 747 C C . THR A 1 91 ? -5.434 -16.800 -1.853 1.00 92.56 91 THR A C 1
ATOM 749 O O . THR A 1 91 ? -6.364 -15.998 -1.851 1.00 92.56 91 THR A O 1
ATOM 752 N N . CYS A 1 92 ? -4.696 -17.045 -2.935 1.00 91.81 92 CYS A N 1
ATOM 753 C CA . CYS A 1 92 ? -5.042 -16.529 -4.253 1.00 91.81 92 CYS A CA 1
ATOM 754 C C . CYS A 1 92 ? -6.204 -17.362 -4.814 1.00 91.81 92 CYS A C 1
ATOM 756 O O . CYS A 1 92 ? -6.054 -18.561 -5.050 1.00 91.81 92 CYS A O 1
ATOM 758 N N . ILE A 1 93 ? -7.371 -16.737 -4.972 1.00 93.12 93 ILE A N 1
ATOM 759 C CA . ILE A 1 93 ? -8.595 -17.406 -5.444 1.00 93.12 93 ILE A CA 1
ATOM 760 C C . ILE A 1 93 ? -8.797 -17.285 -6.959 1.00 93.12 93 ILE A C 1
ATOM 762 O O . ILE A 1 93 ? -9.527 -18.081 -7.545 1.00 93.12 93 ILE A O 1
ATOM 766 N N . ALA A 1 94 ? -8.1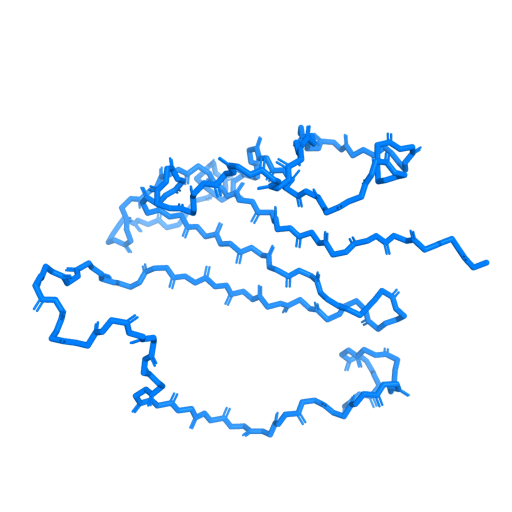58 -16.295 -7.585 1.00 93.38 94 ALA A N 1
ATOM 767 C CA . ALA A 1 94 ? -8.226 -16.013 -9.011 1.00 93.38 94 ALA A CA 1
ATOM 768 C C . ALA A 1 94 ? -7.020 -15.161 -9.439 1.00 93.38 94 ALA A C 1
ATOM 770 O O . ALA A 1 94 ? -6.418 -14.471 -8.616 1.00 93.38 94 ALA A O 1
ATOM 771 N N . GLY A 1 95 ? -6.698 -15.197 -10.730 1.00 91.62 95 GLY A N 1
ATOM 772 C CA . GLY A 1 95 ? -5.679 -14.354 -11.345 1.00 91.62 95 GLY A CA 1
ATOM 773 C C . GLY A 1 95 ? -5.757 -14.442 -12.865 1.00 91.62 95 GLY A C 1
ATOM 774 O O . GLY A 1 95 ? -6.098 -15.492 -13.414 1.00 91.62 95 GLY A O 1
ATOM 775 N N . GLU A 1 96 ? -5.452 -13.337 -13.534 1.00 92.69 96 GLU A N 1
ATOM 776 C CA . GLU A 1 96 ? -5.361 -13.253 -14.989 1.00 92.69 96 GLU A CA 1
ATOM 777 C C . GLU A 1 96 ? -4.139 -12.428 -15.405 1.00 92.69 96 GLU A C 1
ATOM 779 O O . GLU A 1 96 ? -3.646 -11.603 -14.638 1.00 92.69 96 GLU A O 1
ATOM 784 N N . GLY A 1 97 ? -3.651 -12.664 -16.624 1.00 87.44 97 GLY A N 1
ATOM 785 C CA . GLY A 1 97 ? -2.431 -12.039 -17.133 1.00 87.44 97 GLY A CA 1
ATOM 786 C C . GLY A 1 97 ? -1.149 -12.794 -16.770 1.00 87.44 97 GLY A C 1
ATOM 787 O O . GLY A 1 97 ? -1.171 -13.836 -16.113 1.00 87.44 97 GLY A O 1
ATOM 788 N N . ASN A 1 98 ? -0.025 -12.275 -17.263 1.00 82.94 98 ASN A N 1
ATOM 789 C CA . ASN A 1 98 ? 1.309 -12.773 -16.940 1.00 82.94 98 ASN A CA 1
ATOM 790 C C . ASN A 1 98 ? 1.967 -11.855 -15.913 1.00 82.94 98 ASN A C 1
ATOM 792 O O . ASN A 1 98 ? 1.677 -10.661 -15.866 1.00 82.94 98 ASN A O 1
ATOM 796 N N . VAL A 1 99 ? 2.885 -12.420 -15.130 1.00 75.75 99 VAL A N 1
ATOM 797 C CA . VAL A 1 99 ? 3.766 -11.636 -14.261 1.00 75.75 99 VAL A CA 1
ATOM 798 C C . VAL A 1 99 ? 4.623 -10.722 -15.148 1.00 75.75 99 VAL A C 1
ATOM 800 O O . VAL A 1 99 ? 5.198 -11.237 -16.117 1.00 75.75 99 VAL A O 1
ATOM 803 N N . PRO A 1 100 ? 4.705 -9.408 -14.862 1.00 75.44 100 PRO A N 1
ATOM 804 C CA . PRO A 1 100 ? 5.605 -8.522 -15.583 1.00 75.44 100 PRO A CA 1
ATOM 805 C C . PRO A 1 100 ? 7.042 -9.055 -15.488 1.00 75.44 100 PRO A C 1
ATOM 807 O O . PRO A 1 100 ? 7.463 -9.459 -14.403 1.00 75.44 100 PRO A O 1
ATOM 810 N N . PRO A 1 101 ? 7.788 -9.135 -16.599 1.00 79.19 101 PRO A N 1
ATOM 811 C CA . PRO A 1 101 ? 9.206 -9.450 -16.543 1.00 79.19 101 PRO A CA 1
ATOM 812 C C . PRO A 1 101 ? 9.944 -8.359 -15.759 1.00 79.19 101 PRO A C 1
ATOM 814 O O . PRO A 1 101 ? 9.665 -7.177 -15.932 1.00 79.19 101 PRO A O 1
ATOM 817 N N . GLU A 1 102 ? 10.880 -8.769 -14.910 1.00 77.19 102 GLU A N 1
ATOM 818 C CA . GLU A 1 102 ? 11.764 -7.847 -14.189 1.00 77.19 102 GLU A CA 1
ATOM 819 C C . GLU A 1 102 ? 12.726 -7.147 -15.168 1.00 77.19 102 GLU A C 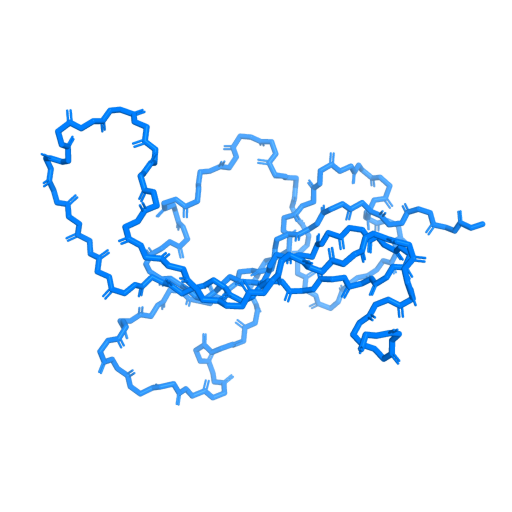1
ATOM 821 O O . GLU A 1 102 ? 13.068 -7.713 -16.216 1.00 77.19 102 GLU A O 1
ATOM 826 N N . ASP A 1 103 ? 13.195 -5.951 -14.799 1.00 78.19 103 ASP A N 1
ATOM 827 C CA . ASP A 1 103 ? 14.227 -5.185 -15.514 1.00 78.19 103 ASP A CA 1
ATOM 828 C C . ASP A 1 103 ? 13.886 -4.851 -16.985 1.00 78.19 103 ASP A C 1
ATOM 830 O O . ASP A 1 103 ? 14.756 -4.886 -17.867 1.00 78.19 103 ASP A O 1
ATOM 834 N N . VAL A 1 104 ? 12.624 -4.529 -17.285 1.00 81.25 104 VAL A N 1
ATOM 835 C CA . VAL A 1 104 ? 12.192 -4.157 -18.649 1.00 81.25 104 VAL A CA 1
ATOM 836 C C . VAL A 1 104 ? 11.991 -2.660 -18.846 1.00 81.25 104 VAL A C 1
ATOM 838 O O . VAL A 1 104 ? 11.773 -2.223 -19.976 1.00 81.25 104 VAL A O 1
ATOM 841 N N . GLY A 1 105 ? 12.139 -1.854 -17.797 1.00 79.81 105 GLY A N 1
ATOM 842 C CA . GLY A 1 105 ? 11.899 -0.414 -17.840 1.00 79.81 105 GLY A CA 1
ATOM 843 C C . GLY A 1 105 ? 10.455 -0.036 -17.513 1.00 79.81 105 GLY A C 1
ATOM 844 O O . GLY A 1 105 ? 9.983 1.004 -17.980 1.00 79.81 105 GLY A O 1
ATOM 845 N N . GLY A 1 106 ? 9.749 -0.874 -16.750 1.00 78.81 106 GLY A N 1
ATOM 846 C CA . GLY A 1 106 ? 8.388 -0.617 -16.283 1.00 78.81 106 GLY A CA 1
ATOM 847 C C . GLY A 1 106 ? 7.305 -0.891 -17.314 1.00 78.81 106 GLY A C 1
ATOM 848 O O . GLY A 1 106 ? 7.541 -1.511 -18.351 1.00 78.81 106 GLY A O 1
ATOM 849 N N . GLU A 1 107 ? 6.104 -0.369 -17.045 1.00 79.62 107 GLU A N 1
ATOM 850 C CA . GLU A 1 107 ? 4.954 -0.435 -17.959 1.00 79.62 107 GLU A CA 1
ATOM 851 C C . GLU A 1 107 ? 5.301 -0.089 -19.424 1.00 79.62 107 GLU A C 1
ATOM 853 O O . GLU A 1 107 ? 4.892 -0.843 -20.301 1.00 79.62 107 GLU A O 1
ATOM 858 N N . PRO A 1 108 ? 6.067 0.977 -19.752 1.00 79.44 108 PRO A N 1
ATOM 859 C CA . PRO A 1 108 ? 6.376 1.286 -21.152 1.00 79.44 108 PRO A CA 1
ATOM 860 C C . PRO A 1 108 ? 7.343 0.297 -21.827 1.00 79.44 108 PRO A C 1
ATOM 862 O O . PRO A 1 108 ? 7.500 0.351 -23.049 1.00 79.44 108 PRO A O 1
ATOM 865 N N . GLY A 1 109 ? 8.024 -0.555 -21.059 1.00 74.75 109 GLY A N 1
ATOM 866 C CA . GLY A 1 109 ? 8.920 -1.594 -21.564 1.00 74.75 109 GLY A CA 1
ATOM 867 C C . GLY A 1 109 ? 8.238 -2.926 -21.893 1.00 74.75 109 GLY A C 1
ATOM 868 O O . GLY A 1 109 ? 8.864 -3.777 -22.531 1.00 74.75 109 GLY A O 1
ATOM 869 N N . TYR A 1 110 ? 6.979 -3.098 -21.476 1.00 73.00 110 TYR A N 1
ATOM 870 C CA . TYR A 1 110 ? 6.168 -4.311 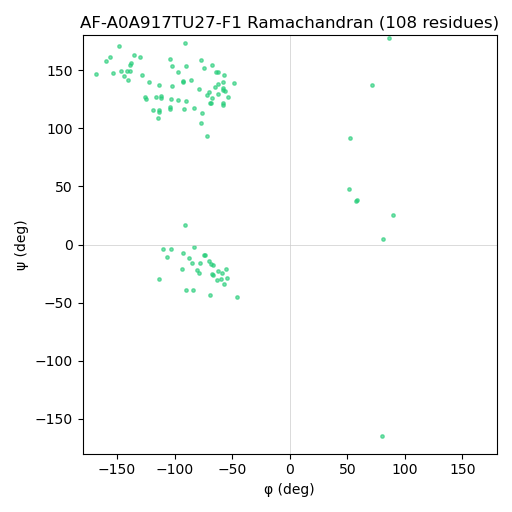-21.619 1.00 73.00 110 TYR A CA 1
ATOM 871 C C . TYR A 1 110 ? 5.105 -4.168 -22.719 1.00 73.00 110 TYR A C 1
ATOM 873 O O . TYR A 1 110 ? 5.002 -5.095 -23.559 1.00 73.00 110 TYR A O 1
#